Protein AF-A0A7K0GWY6-F1 (afdb_monomer)

Secondary structure (DSSP, 8-state):
-HHHHHHHHHS---PPTTSS-TTS-HHHHHHHHHHHHHTT--SHHHHHHHHHHS-HHHHHHTTTS--

Radius of gyration: 12.94 Å; Cα contacts (8 Å, |Δi|>4): 37; chains: 1; bounding box: 30×34×26 Å

pLDDT: mean 81.4, std 14.71, range [42.91, 96.69]

Structure (mmCIF, N/CA/C/O backbone):
data_AF-A0A7K0GWY6-F1
#
_entry.id   AF-A0A7K0GWY6-F1
#
loop_
_atom_site.group_PDB
_atom_site.id
_atom_site.type_symbol
_atom_site.label_atom_id
_atom_site.label_alt_id
_atom_site.label_comp_id
_atom_site.label_asym_id
_atom_site.label_entity_id
_atom_site.label_seq_id
_atom_site.pdbx_PDB_ins_code
_atom_site.Cartn_x
_atom_site.Cartn_y
_atom_site.Cartn_z
_atom_site.occupancy
_atom_site.B_iso_or_equiv
_atom_site.auth_seq_id
_atom_site.auth_comp_id
_atom_site.auth_asym_id
_atom_site.auth_atom_id
_atom_site.pdbx_PDB_model_num
ATOM 1 N N . MET A 1 1 ? -8.572 -12.155 -2.151 1.00 79.44 1 MET A N 1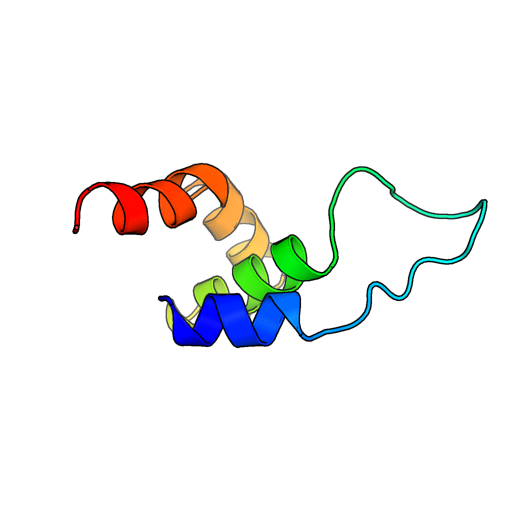
ATOM 2 C CA . MET A 1 1 ? -7.219 -11.558 -2.176 1.00 79.44 1 MET A CA 1
ATOM 3 C C . MET A 1 1 ? -6.566 -11.614 -3.558 1.00 79.44 1 MET A C 1
ATOM 5 O O . MET A 1 1 ? -6.024 -10.598 -3.973 1.00 79.44 1 MET A O 1
ATOM 9 N N . LYS A 1 2 ? -6.711 -12.708 -4.323 1.00 84.25 2 LYS A N 1
ATOM 10 C CA . LYS A 1 2 ? -6.218 -12.842 -5.712 1.00 84.25 2 LYS A CA 1
ATOM 11 C C . LYS A 1 2 ? -6.469 -11.628 -6.629 1.00 84.25 2 LYS A C 1
ATOM 13 O O . LYS A 1 2 ? -5.515 -11.055 -7.135 1.00 84.25 2 LYS A O 1
ATOM 18 N N . HIS A 1 3 ? -7.716 -11.173 -6.767 1.00 89.31 3 HIS A N 1
ATOM 19 C CA . HIS A 1 3 ? -8.034 -10.023 -7.631 1.00 89.31 3 HIS A CA 1
ATOM 20 C C . HIS A 1 3 ? -7.434 -8.696 -7.154 1.00 89.31 3 HIS A C 1
ATOM 22 O O . HIS A 1 3 ? -7.045 -7.862 -7.966 1.00 89.31 3 HIS A O 1
ATOM 28 N N . LEU A 1 4 ? -7.320 -8.496 -5.836 1.00 89.00 4 LEU A N 1
ATOM 29 C CA . LEU A 1 4 ? -6.662 -7.309 -5.289 1.00 89.00 4 LEU A CA 1
ATOM 30 C C . LEU A 1 4 ? -5.163 -7.329 -5.605 1.00 89.00 4 LEU A C 1
ATOM 32 O O . LEU A 1 4 ? -4.597 -6.299 -5.956 1.00 89.00 4 LEU A O 1
ATOM 36 N N . ARG A 1 5 ? -4.534 -8.506 -5.518 1.00 87.12 5 ARG A N 1
ATOM 37 C CA . ARG A 1 5 ? -3.142 -8.710 -5.916 1.00 87.12 5 ARG A CA 1
ATOM 38 C C . ARG A 1 5 ? -2.947 -8.429 -7.404 1.00 87.12 5 ARG A C 1
ATOM 40 O O . ARG A 1 5 ? -2.104 -7.605 -7.731 1.00 87.12 5 ARG A O 1
ATOM 47 N N . GLU A 1 6 ? -3.757 -9.038 -8.271 1.00 92.50 6 GLU A N 1
ATOM 48 C CA . GLU A 1 6 ? -3.738 -8.789 -9.722 1.00 92.50 6 GLU A CA 1
ATOM 49 C C . GLU A 1 6 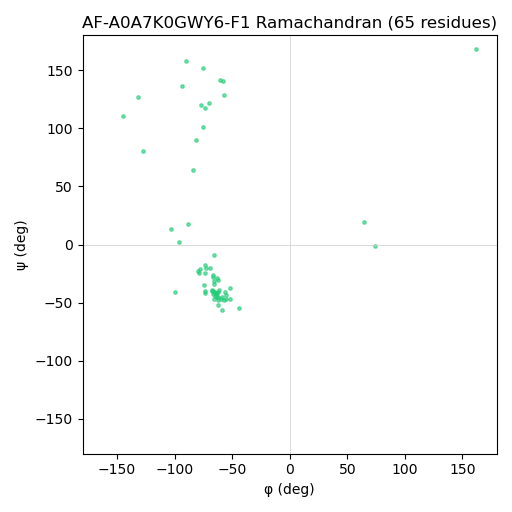? -3.844 -7.287 -10.018 1.00 92.50 6 GLU A C 1
ATOM 51 O O . GLU A 1 6 ? -3.015 -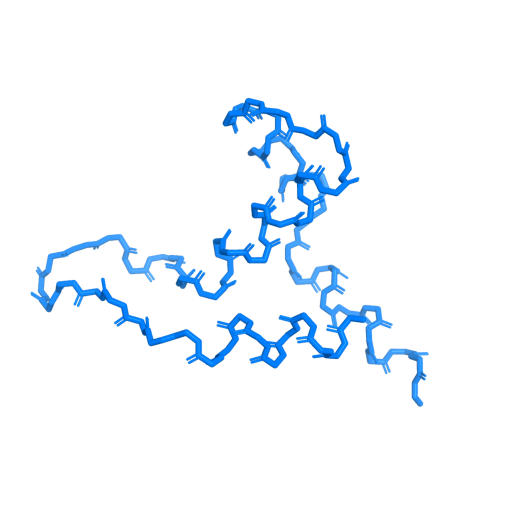6.737 -10.745 1.00 92.50 6 GLU A O 1
ATOM 56 N N . PHE A 1 7 ? -4.781 -6.599 -9.358 1.00 92.94 7 PHE A N 1
ATOM 57 C CA . PHE A 1 7 ? -4.937 -5.154 -9.469 1.00 92.94 7 PHE A CA 1
ATOM 58 C C . PHE A 1 7 ? -3.671 -4.389 -9.060 1.00 92.94 7 PHE A C 1
ATOM 60 O O . PHE A 1 7 ? -3.149 -3.633 -9.877 1.00 92.94 7 PHE A O 1
ATOM 67 N N . VAL A 1 8 ? -3.132 -4.579 -7.848 1.00 91.69 8 VAL A N 1
ATOM 68 C CA . VAL A 1 8 ? -1.960 -3.793 -7.410 1.00 91.69 8 VAL A CA 1
ATOM 69 C C . VAL A 1 8 ? -0.706 -4.102 -8.229 1.00 91.69 8 VAL A C 1
ATOM 71 O O . VAL A 1 8 ? 0.087 -3.194 -8.457 1.00 91.69 8 VAL A O 1
ATOM 74 N N . THR A 1 9 ? -0.551 -5.339 -8.716 1.00 90.25 9 THR A N 1
ATOM 75 C CA . THR A 1 9 ? 0.566 -5.729 -9.595 1.00 90.25 9 THR A CA 1
ATOM 76 C C . THR A 1 9 ? 0.426 -5.179 -11.012 1.00 90.25 9 THR A C 1
ATOM 78 O O . THR A 1 9 ? 1.427 -5.007 -11.701 1.00 90.25 9 THR A O 1
ATOM 81 N N . SER A 1 10 ? -0.801 -4.886 -11.459 1.00 93.69 10 SER A N 1
ATOM 82 C CA . SER A 1 10 ? -1.046 -4.287 -12.776 1.00 93.69 10 SER A CA 1
ATOM 83 C C . SER A 1 10 ? -0.659 -2.807 -12.841 1.00 93.69 10 SER A C 1
ATOM 85 O O . SER A 1 10 ? -0.494 -2.265 -13.933 1.00 93.69 10 SER A O 1
ATOM 87 N N . VAL A 1 11 ? -0.502 -2.145 -11.687 1.00 90.88 11 VAL A N 1
ATOM 88 C CA . VAL A 1 11 ? -0.122 -0.732 -11.623 1.00 90.88 11 VAL A CA 1
ATOM 89 C C . VAL A 1 11 ? 1.378 -0.591 -11.908 1.00 90.88 11 VAL A C 1
ATOM 91 O O . VAL A 1 11 ? 2.189 -1.123 -11.148 1.00 90.88 11 VAL A O 1
ATOM 94 N N . PRO A 1 12 ? 1.783 0.157 -12.954 1.00 89.19 12 PRO A N 1
ATOM 95 C CA . PRO A 1 12 ? 3.194 0.371 -13.251 1.00 89.19 12 PRO A CA 1
ATOM 96 C C . PRO A 1 12 ? 3.922 1.072 -12.101 1.00 89.19 12 PRO A C 1
ATOM 98 O O . PRO A 1 12 ? 3.402 1.997 -11.479 1.00 89.19 12 PRO A O 1
ATOM 101 N N . GLU A 1 13 ? 5.160 0.666 -11.834 1.00 85.56 13 GLU A N 1
ATOM 102 C CA . GLU A 1 13 ? 5.990 1.285 -10.802 1.00 85.56 13 GLU A CA 1
ATOM 103 C C . GLU A 1 13 ? 6.523 2.647 -11.293 1.00 85.56 13 GLU A C 1
ATOM 105 O O . GLU A 1 13 ? 7.496 2.731 -12.043 1.00 85.56 13 GLU A O 1
ATOM 110 N N . TYR A 1 14 ? 5.900 3.739 -10.845 1.00 77.38 14 TYR A N 1
ATOM 111 C CA . TYR A 1 14 ? 6.294 5.110 -11.193 1.00 77.38 14 TYR A CA 1
ATOM 112 C C . TYR A 1 14 ? 7.421 5.630 -10.290 1.00 77.38 14 TYR A C 1
ATOM 114 O O . TYR A 1 14 ? 7.249 6.579 -9.521 1.00 77.38 14 TYR A O 1
ATOM 122 N N . ARG A 1 15 ? 8.602 5.012 -10.361 1.00 73.44 15 ARG A N 1
ATOM 123 C CA . ARG A 1 15 ? 9.792 5.511 -9.656 1.00 73.44 15 ARG A CA 1
ATOM 124 C C . ARG A 1 15 ? 10.616 6.413 -10.558 1.00 73.44 15 ARG A C 1
ATOM 126 O O . ARG A 1 15 ? 10.896 6.083 -11.705 1.00 73.44 15 ARG A O 1
ATOM 133 N N . ARG A 1 16 ? 11.078 7.538 -10.010 1.00 73.94 16 ARG A N 1
ATOM 134 C CA . ARG A 1 16 ? 12.098 8.356 -10.672 1.00 73.94 16 ARG A CA 1
ATOM 135 C C . ARG A 1 16 ? 13.432 7.610 -10.633 1.00 73.94 16 ARG A C 1
ATOM 137 O O . ARG A 1 16 ? 13.946 7.294 -9.559 1.00 73.94 16 ARG A O 1
ATOM 144 N N . THR A 1 17 ? 14.005 7.343 -11.800 1.00 70.00 17 THR A N 1
ATOM 145 C CA . THR A 1 17 ? 15.331 6.730 -11.924 1.00 70.00 17 THR A CA 1
ATOM 146 C C . THR A 1 17 ? 16.371 7.575 -11.184 1.00 70.00 17 THR A C 1
ATOM 148 O O . THR A 1 17 ? 16.430 8.791 -11.357 1.00 70.00 17 THR A O 1
ATOM 151 N N . GLY A 1 18 ? 17.165 6.948 -10.3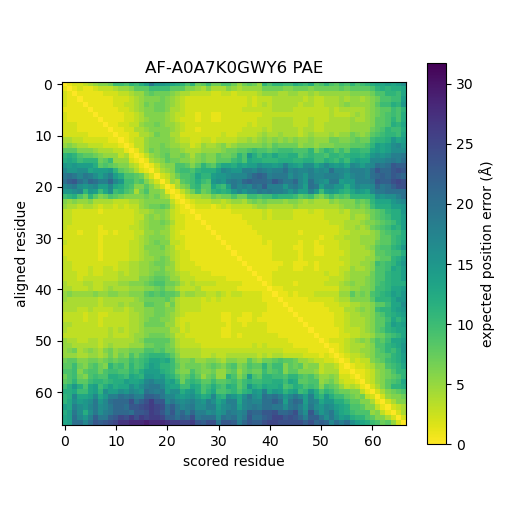11 1.00 65.81 18 GLY A N 1
ATOM 152 C CA . GLY A 1 18 ? 18.254 7.608 -9.579 1.00 65.81 18 GLY A CA 1
ATOM 153 C C . GLY A 1 18 ? 17.845 8.538 -8.425 1.00 65.81 18 GLY A C 1
ATOM 154 O O . GLY A 1 18 ? 18.724 9.079 -7.760 1.00 65.81 18 GLY A O 1
ATOM 155 N N . LYS A 1 19 ? 16.545 8.726 -8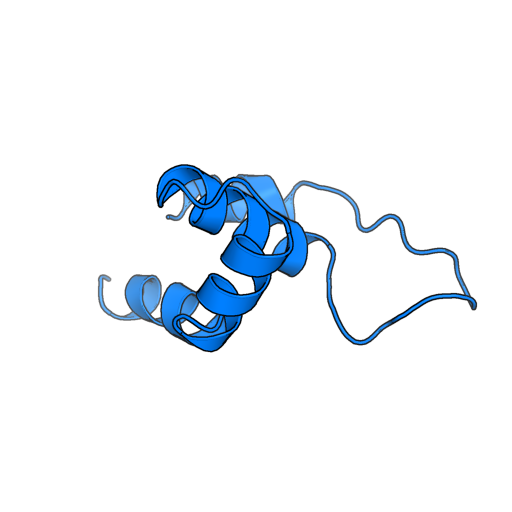.144 1.00 67.94 19 LYS A N 1
ATOM 156 C CA . LYS A 1 19 ? 16.054 9.506 -6.990 1.00 67.94 19 LYS A CA 1
ATOM 157 C C . LYS A 1 19 ? 14.777 8.892 -6.414 1.00 67.94 19 LYS A C 1
ATOM 159 O O . LYS A 1 19 ? 13.715 8.999 -7.017 1.00 67.94 19 LYS A O 1
ATOM 164 N N . GLY A 1 20 ? 14.844 8.321 -5.212 1.00 61.50 20 GLY A N 1
ATOM 165 C CA . GLY A 1 20 ? 13.653 7.834 -4.512 1.00 61.50 20 GLY A CA 1
ATOM 166 C C . GLY A 1 20 ? 13.950 6.839 -3.394 1.00 61.50 20 GLY A C 1
ATOM 167 O O . GLY A 1 20 ? 15.061 6.335 -3.262 1.00 61.50 20 GLY A O 1
ATOM 168 N N . ASN A 1 21 ? 12.935 6.554 -2.578 1.00 60.16 21 ASN A N 1
ATOM 169 C CA . ASN A 1 21 ? 13.012 5.556 -1.516 1.00 60.16 21 ASN A CA 1
ATOM 170 C C . ASN A 1 21 ? 12.788 4.154 -2.115 1.00 60.16 21 ASN A C 1
ATOM 172 O O . ASN A 1 21 ? 11.655 3.692 -2.210 1.00 60.16 21 ASN A O 1
ATOM 176 N N . PHE A 1 22 ? 13.860 3.475 -2.538 1.00 66.31 22 PHE A N 1
ATOM 177 C CA . PHE A 1 22 ? 13.783 2.135 -3.151 1.00 66.31 22 PHE A CA 1
ATOM 178 C C . PHE A 1 22 ? 13.298 1.035 -2.196 1.00 66.31 22 PHE A C 1
ATOM 180 O O . PHE A 1 22 ? 13.019 -0.080 -2.635 1.00 66.31 22 PHE A O 1
ATOM 187 N N . LYS A 1 23 ? 13.178 1.354 -0.902 1.00 76.62 23 LYS A N 1
ATOM 188 C CA . LYS A 1 23 ? 12.832 0.417 0.167 1.00 76.62 23 LYS A CA 1
ATOM 189 C C . LYS A 1 23 ? 11.438 -0.207 0.021 1.00 76.62 23 LYS A C 1
ATOM 191 O O . LYS A 1 23 ? 11.242 -1.323 0.487 1.00 76.62 23 LYS A O 1
ATOM 196 N N . HIS A 1 24 ? 10.480 0.486 -0.600 1.00 79.50 24 HIS A N 1
ATOM 197 C CA . HIS A 1 24 ? 9.080 0.043 -0.666 1.00 79.50 24 HIS A CA 1
ATOM 198 C C . HIS A 1 24 ? 8.532 0.139 -2.087 1.00 79.50 24 HIS A C 1
ATOM 200 O O . HIS A 1 24 ? 8.652 1.190 -2.721 1.00 79.50 24 HIS A O 1
ATOM 206 N N . LYS A 1 25 ? 7.963 -0.952 -2.608 1.00 84.50 25 LYS A N 1
ATOM 207 C CA . LYS A 1 25 ? 7.315 -0.981 -3.927 1.00 84.50 25 LYS A CA 1
ATOM 208 C C . LYS A 1 25 ? 5.955 -0.297 -3.902 1.00 84.50 25 LYS A C 1
ATOM 210 O O . LYS A 1 25 ? 5.293 -0.266 -2.865 1.00 84.50 25 LYS A O 1
ATOM 215 N N . LEU A 1 26 ? 5.542 0.251 -5.041 1.00 87.44 26 LEU A N 1
ATOM 216 C CA . LEU A 1 26 ? 4.225 0.863 -5.183 1.00 87.44 26 LEU A CA 1
ATOM 217 C C . LEU A 1 26 ? 3.118 -0.167 -4.942 1.00 87.44 26 LEU A C 1
ATOM 219 O O . LEU A 1 26 ? 2.158 0.151 -4.248 1.00 87.44 26 LEU A O 1
ATOM 223 N N . GLU A 1 27 ? 3.291 -1.403 -5.422 1.00 89.69 27 GLU A N 1
ATOM 224 C CA . GLU A 1 27 ? 2.349 -2.507 -5.173 1.00 89.69 27 GLU A CA 1
ATOM 225 C C . GLU A 1 27 ? 2.108 -2.734 -3.669 1.00 89.69 27 GLU A C 1
ATOM 227 O O . GLU A 1 27 ? 0.964 -2.830 -3.224 1.00 89.69 27 GLU A O 1
ATOM 232 N N . ASP A 1 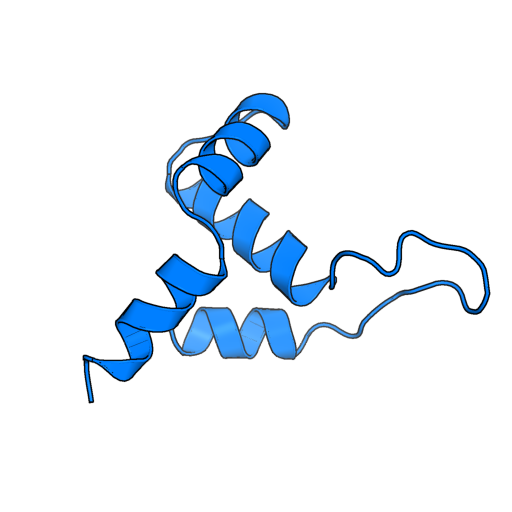28 ? 3.178 -2.712 -2.869 1.00 87.56 28 ASP A N 1
ATOM 233 C CA . ASP A 1 28 ? 3.131 -2.890 -1.416 1.00 87.56 28 ASP A CA 1
ATOM 234 C C . ASP A 1 28 ? 2.413 -1.719 -0.735 1.00 87.56 28 ASP A C 1
ATOM 236 O O . ASP A 1 28 ? 1.585 -1.906 0.158 1.00 87.56 28 ASP A O 1
ATOM 240 N N . ILE A 1 29 ? 2.704 -0.491 -1.172 1.00 89.62 29 ILE A N 1
ATOM 241 C CA . ILE A 1 29 ? 2.074 0.723 -0.640 1.00 89.62 29 ILE A CA 1
ATOM 242 C C . ILE A 1 29 ? 0.574 0.732 -0.955 1.00 89.62 29 ILE A C 1
ATOM 244 O O . ILE A 1 29 ? -0.234 1.037 -0.076 1.00 89.62 29 ILE A O 1
ATOM 248 N N . LEU A 1 30 ? 0.190 0.382 -2.184 1.00 92.12 30 LEU A N 1
ATOM 249 C CA . LEU A 1 30 ? -1.211 0.300 -2.594 1.00 92.12 30 LEU A CA 1
ATOM 250 C C . LEU A 1 30 ? -1.955 -0.774 -1.801 1.00 92.12 30 LEU A C 1
ATOM 252 O O . LEU A 1 30 ? -3.036 -0.498 -1.281 1.00 92.12 30 LEU A O 1
ATOM 256 N N . MET A 1 31 ? -1.353 -1.955 -1.640 1.00 91.62 31 MET A N 1
ATOM 257 C CA . MET A 1 31 ? -1.907 -3.030 -0.818 1.00 91.62 31 MET A CA 1
ATOM 258 C C . MET A 1 31 ? -2.142 -2.557 0.625 1.00 91.62 31 MET A C 1
ATOM 260 O O . MET A 1 31 ? -3.243 -2.717 1.153 1.00 91.62 31 MET A O 1
ATOM 264 N N . LEU A 1 32 ? -1.154 -1.902 1.246 1.00 91.38 32 LEU A N 1
ATOM 265 C CA . LEU A 1 32 ? -1.276 -1.365 2.605 1.00 91.38 32 LEU A CA 1
ATOM 266 C C . LEU A 1 32 ? -2.415 -0.348 2.730 1.00 91.38 32 LEU A C 1
ATOM 268 O O . LEU A 1 32 ? -3.208 -0.417 3.670 1.00 91.38 32 LEU A O 1
ATOM 272 N N . VAL A 1 33 ? -2.498 0.602 1.798 1.00 93.62 33 VAL A N 1
ATOM 273 C CA . VAL A 1 33 ? -3.518 1.655 1.837 1.00 93.62 33 VAL A CA 1
ATOM 274 C C . VAL A 1 33 ? -4.911 1.062 1.653 1.00 93.62 33 VAL A C 1
ATOM 276 O O . VAL A 1 33 ? -5.802 1.393 2.430 1.00 93.62 33 VAL A O 1
ATOM 279 N N . ILE A 1 34 ? -5.110 0.174 0.676 1.00 93.62 34 ILE A N 1
ATOM 280 C CA . ILE A 1 34 ? -6.421 -0.435 0.411 1.00 93.62 34 ILE A CA 1
ATOM 281 C C . ILE A 1 34 ? -6.881 -1.250 1.621 1.00 93.62 34 ILE A C 1
ATOM 283 O O . ILE A 1 34 ? -8.000 -1.064 2.098 1.00 93.62 34 ILE A O 1
ATOM 287 N N . LEU A 1 35 ? -6.012 -2.097 2.174 1.00 91.81 35 LEU A N 1
ATOM 288 C CA . LEU A 1 35 ? -6.355 -2.919 3.334 1.00 91.81 35 LEU A CA 1
ATOM 289 C C . LEU A 1 35 ? -6.598 -2.080 4.589 1.00 91.81 35 LEU A C 1
ATOM 291 O O . LEU A 1 35 ? -7.559 -2.344 5.312 1.00 91.81 35 LEU A O 1
ATOM 295 N N . GLY A 1 36 ? -5.797 -1.039 4.822 1.00 93.62 36 GLY A N 1
ATOM 296 C CA . GLY A 1 36 ? -6.037 -0.091 5.908 1.00 93.62 36 GLY A CA 1
ATOM 297 C C . GLY A 1 36 ? -7.403 0.586 5.771 1.00 93.62 36 GLY A C 1
ATOM 298 O O . GLY A 1 36 ? -8.172 0.633 6.728 1.00 93.62 36 GLY A O 1
ATOM 299 N N . ARG A 1 37 ? -7.760 1.037 4.562 1.00 94.81 37 ARG A N 1
ATOM 300 C CA . ARG A 1 37 ? -9.059 1.673 4.285 1.00 94.81 37 ARG A CA 1
ATOM 301 C C . ARG A 1 37 ? -10.234 0.718 4.490 1.00 94.81 37 ARG A C 1
ATOM 303 O O . ARG A 1 37 ? -11.220 1.113 5.106 1.00 94.81 37 ARG A O 1
ATOM 310 N N . LEU A 1 38 ? -10.117 -0.535 4.045 1.00 92.88 38 LEU A N 1
ATOM 311 C CA . LEU A 1 38 ? -11.126 -1.574 4.290 1.00 92.88 38 LEU A CA 1
ATOM 312 C C . LEU A 1 38 ? -11.303 -1.867 5.791 1.00 92.88 38 LEU A C 1
ATOM 314 O O . LEU A 1 38 ? -12.409 -2.163 6.233 1.00 92.88 38 LEU A O 1
ATOM 318 N N . ASN A 1 39 ? -10.242 -1.703 6.585 1.00 91.31 39 ASN A N 1
ATOM 319 C CA . ASN A 1 39 ? -10.262 -1.818 8.047 1.00 91.31 39 ASN A CA 1
ATOM 320 C C . ASN A 1 39 ? -10.592 -0.499 8.769 1.00 91.31 39 ASN A C 1
ATOM 322 O O . ASN A 1 39 ? -10.356 -0.375 9.970 1.00 91.31 39 ASN A O 1
ATOM 326 N N . LYS A 1 40 ? -11.172 0.480 8.060 1.00 95.25 40 LYS A N 1
ATOM 327 C CA . LYS A 1 40 ? -11.606 1.779 8.602 1.00 95.25 40 LYS A CA 1
ATOM 328 C C . LYS A 1 40 ? -10.467 2.666 9.130 1.00 95.25 40 LYS A C 1
ATOM 330 O O . LYS A 1 40 ? -10.737 3.616 9.856 1.00 95.25 40 LYS A O 1
ATOM 335 N N . CYS A 1 41 ? -9.214 2.426 8.739 1.00 96.19 41 CYS A N 1
ATOM 336 C CA . CYS A 1 41 ? -8.119 3.368 8.977 1.00 96.19 41 CYS A CA 1
ATOM 337 C C . CYS A 1 41 ? -8.267 4.568 8.028 1.00 96.19 41 CYS A C 1
ATOM 339 O O . CYS A 1 41 ? -8.208 4.412 6.803 1.00 96.19 41 CYS A O 1
ATOM 341 N N . ILE A 1 42 ? -8.461 5.772 8.571 1.00 93.44 42 ILE A N 1
ATOM 342 C CA . ILE A 1 42 ? -8.746 6.982 7.787 1.00 93.44 42 ILE A CA 1
ATOM 343 C C . ILE A 1 42 ? -7.490 7.836 7.603 1.00 93.44 42 ILE A C 1
ATOM 345 O O . ILE A 1 42 ? -7.242 8.392 6.526 1.00 93.44 42 ILE A O 1
ATOM 349 N N . THR A 1 43 ? -6.694 7.953 8.654 1.00 96.69 43 THR A N 1
ATOM 350 C CA . THR A 1 43 ? -5.502 8.790 8.695 1.00 96.69 43 THR A CA 1
ATOM 351 C C . THR A 1 43 ? -4.267 8.018 8.245 1.00 96.69 43 THR A C 1
ATOM 353 O O . THR A 1 43 ? -4.189 6.790 8.324 1.00 96.69 43 THR A O 1
ATOM 356 N N . LYS A 1 44 ? -3.242 8.754 7.807 1.00 93.94 44 LYS A N 1
ATOM 357 C CA . LYS A 1 44 ? -1.931 8.167 7.504 1.00 93.94 44 LYS A CA 1
ATOM 358 C C . LYS A 1 44 ? -1.368 7.410 8.710 1.00 93.94 44 LYS A C 1
ATOM 360 O O . LYS A 1 44 ? -0.808 6.336 8.534 1.00 93.94 44 LYS A O 1
ATOM 365 N N . THR A 1 45 ? -1.515 7.961 9.912 1.00 96.56 45 THR A N 1
ATOM 366 C CA . THR A 1 45 ? -1.012 7.349 11.147 1.00 96.56 45 THR A CA 1
ATOM 367 C C . THR A 1 45 ? -1.676 6.004 11.412 1.00 96.56 45 THR A C 1
ATOM 369 O O . THR A 1 45 ? -0.972 5.032 11.667 1.00 96.56 45 THR A O 1
ATOM 372 N N . GLU A 1 46 ? -2.999 5.914 11.267 1.00 96.00 46 GLU A N 1
ATOM 373 C CA . GLU A 1 46 ? -3.729 4.650 11.430 1.00 96.00 46 GLU A CA 1
ATOM 374 C C . GLU A 1 46 ? -3.302 3.607 10.393 1.00 96.00 46 GLU A C 1
ATOM 376 O O . GLU A 1 46 ? -3.098 2.451 10.744 1.00 96.00 46 GLU A O 1
ATOM 381 N N . ILE A 1 47 ? -3.105 4.007 9.132 1.00 94.00 47 ILE A N 1
ATOM 382 C CA . ILE A 1 47 ? -2.641 3.097 8.072 1.00 94.00 47 ILE A CA 1
ATOM 383 C C . ILE A 1 47 ? -1.217 2.596 8.360 1.00 94.00 47 ILE A C 1
ATOM 385 O O . ILE A 1 47 ? -0.917 1.419 8.165 1.00 94.00 47 ILE A O 1
ATOM 389 N N . LEU A 1 48 ? -0.329 3.468 8.845 1.00 92.50 48 LEU A N 1
ATOM 390 C CA . LEU A 1 48 ? 1.024 3.066 9.232 1.00 92.50 48 LEU A CA 1
ATOM 391 C C . LEU A 1 48 ? 1.005 2.102 10.422 1.00 92.50 48 LEU A C 1
ATOM 393 O O . LEU A 1 48 ? 1.749 1.124 10.420 1.00 92.50 48 LEU A O 1
ATOM 397 N N . GLU A 1 49 ? 0.156 2.354 11.416 1.00 94.12 49 GLU A N 1
ATOM 398 C CA . GLU A 1 49 ? 0.021 1.480 12.581 1.00 94.12 49 GLU A CA 1
ATOM 399 C C . GLU A 1 49 ? -0.592 0.126 12.207 1.00 94.12 49 GLU A C 1
ATOM 401 O O . GLU A 1 49 ? -0.107 -0.922 12.635 1.00 94.12 49 GLU A O 1
ATOM 406 N N . PHE A 1 50 ? -1.578 0.128 11.307 1.00 91.94 50 PHE A N 1
ATOM 407 C CA . PHE A 1 50 ? -2.118 -1.082 10.697 1.00 91.94 50 PHE A CA 1
ATOM 408 C C . PHE A 1 50 ? -1.016 -1.911 10.025 1.00 91.94 50 PHE A C 1
ATOM 410 O O . PHE A 1 50 ? -0.916 -3.107 10.283 1.00 91.94 50 PHE A O 1
ATOM 417 N N . GLY A 1 51 ? -0.140 -1.281 9.234 1.00 90.00 51 GLY A N 1
ATOM 418 C CA . GLY A 1 51 ? 0.964 -1.966 8.552 1.00 90.00 51 GLY A CA 1
ATOM 419 C C . GLY A 1 51 ? 2.037 -2.537 9.482 1.00 90.00 51 GLY A C 1
ATOM 420 O O . GLY A 1 51 ? 2.685 -3.521 9.129 1.00 90.00 51 GLY A O 1
ATOM 421 N N . LYS A 1 52 ? 2.221 -1.966 10.679 1.00 90.50 52 LYS A N 1
ATOM 422 C CA . LYS A 1 52 ? 3.090 -2.553 11.714 1.00 90.50 52 LYS A CA 1
ATOM 423 C C . LYS A 1 52 ? 2.451 -3.782 12.355 1.00 90.50 52 LYS A C 1
ATOM 425 O O . LYS A 1 52 ? 3.147 -4.756 12.624 1.00 90.50 52 LYS A O 1
ATOM 430 N N . ARG A 1 53 ? 1.138 -3.728 12.602 1.00 89.12 53 ARG A N 1
ATOM 431 C CA . ARG A 1 53 ? 0.375 -4.818 13.228 1.00 89.12 53 ARG A CA 1
ATOM 432 C C . ARG A 1 53 ? 0.137 -5.988 12.274 1.00 89.12 53 ARG A C 1
ATOM 434 O O . ARG A 1 53 ? 0.172 -7.137 12.702 1.00 89.12 53 ARG A O 1
ATOM 441 N N . TYR A 1 54 ? -0.059 -5.690 10.993 1.00 85.44 54 TYR A N 1
ATOM 442 C CA . TYR A 1 54 ? -0.276 -6.655 9.920 1.00 85.44 54 TYR A CA 1
ATOM 443 C C . TYR A 1 54 ? 0.709 -6.384 8.778 1.00 85.44 54 TYR A C 1
ATOM 445 O O . TYR A 1 54 ? 0.361 -5.741 7.785 1.00 85.44 54 TYR A O 1
ATOM 453 N N . PRO A 1 55 ? 1.961 -6.853 8.902 1.00 79.62 55 PRO A N 1
ATOM 454 C CA . PRO A 1 55 ? 2.934 -6.720 7.835 1.00 79.62 55 PRO A CA 1
ATOM 455 C C . PRO A 1 55 ? 2.438 -7.369 6.543 1.00 79.62 55 PRO A C 1
ATOM 457 O O . PRO A 1 55 ? 1.880 -8.467 6.563 1.00 79.62 55 PRO A O 1
ATOM 460 N N . ILE A 1 56 ? 2.712 -6.731 5.406 1.00 72.56 56 ILE A N 1
ATOM 461 C CA . ILE A 1 56 ? 2.300 -7.201 4.073 1.00 72.56 56 ILE A CA 1
ATOM 462 C C . ILE A 1 56 ? 2.693 -8.661 3.811 1.00 72.56 56 ILE A C 1
ATOM 464 O O . ILE A 1 56 ? 1.906 -9.40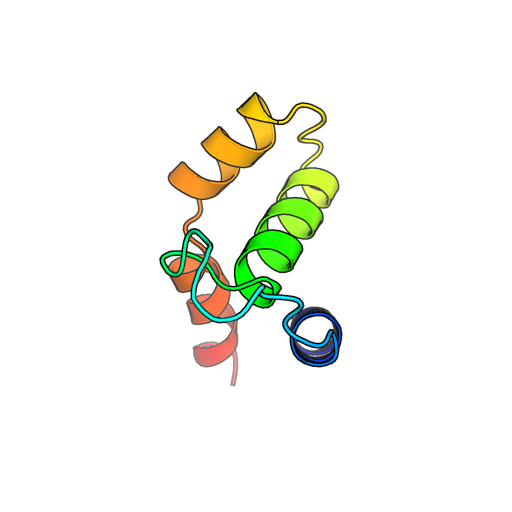6 3.239 1.00 72.56 56 ILE A O 1
ATOM 468 N N . TRP A 1 57 ? 3.859 -9.120 4.279 1.00 69.94 57 TRP A N 1
ATOM 469 C CA . TRP A 1 57 ? 4.261 -10.523 4.118 1.00 69.94 57 TRP A CA 1
ATOM 470 C C . TRP A 1 57 ? 3.385 -11.509 4.909 1.00 69.94 57 TRP A C 1
ATOM 472 O O . TRP A 1 57 ? 3.249 -12.653 4.493 1.00 69.94 57 TRP A O 1
ATOM 482 N N . ILE A 1 58 ? 2.783 -11.092 6.030 1.00 65.00 58 ILE A N 1
ATOM 483 C CA . ILE A 1 58 ? 1.838 -11.918 6.802 1.00 65.00 58 ILE A CA 1
ATOM 484 C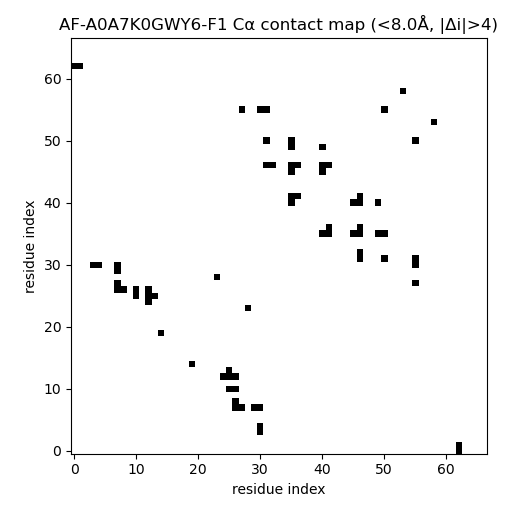 C . ILE A 1 58 ? 0.506 -12.007 6.062 1.00 65.00 58 ILE A C 1
ATOM 486 O O . ILE A 1 58 ? -0.067 -13.087 5.958 1.00 65.00 58 ILE A O 1
ATOM 490 N N . ILE A 1 59 ? 0.057 -10.887 5.496 1.00 65.19 59 ILE A N 1
ATOM 491 C CA . ILE A 1 59 ? -1.162 -10.819 4.683 1.00 65.19 59 ILE A CA 1
ATOM 492 C C . ILE A 1 59 ? -1.014 -11.700 3.436 1.00 65.19 59 ILE A C 1
ATOM 494 O O . ILE A 1 59 ? -1.919 -12.450 3.090 1.00 65.19 59 ILE A O 1
ATOM 498 N N . ASN A 1 60 ? 0.164 -11.676 2.814 1.00 61.03 60 ASN A N 1
ATOM 499 C CA . ASN A 1 60 ? 0.478 -12.496 1.647 1.00 61.03 60 ASN A CA 1
ATOM 500 C C . ASN A 1 60 ? 0.588 -14.001 1.958 1.00 61.03 60 ASN A C 1
ATOM 502 O O . ASN A 1 60 ? 0.454 -14.803 1.043 1.00 61.03 60 ASN A O 1
ATOM 506 N N . ARG A 1 61 ? 0.812 -14.401 3.219 1.00 56.41 61 ARG A N 1
ATOM 507 C CA . ARG A 1 61 ? 0.966 -15.816 3.610 1.00 56.41 61 ARG A CA 1
ATOM 508 C C . ARG A 1 61 ? -0.373 -16.563 3.713 1.00 56.41 61 ARG A C 1
ATOM 510 O O . ARG A 1 61 ? -0.394 -17.785 3.637 1.00 56.41 61 ARG A O 1
ATOM 517 N N . GLN A 1 62 ? -1.493 -15.856 3.879 1.00 51.72 62 GLN A N 1
ATOM 518 C CA . GLN A 1 62 ? -2.820 -16.485 3.980 1.00 51.72 62 GLN A CA 1
ATOM 519 C C . GLN A 1 62 ? -3.345 -17.032 2.644 1.00 51.72 62 GLN A C 1
ATOM 521 O O . GLN A 1 62 ? -4.177 -17.933 2.664 1.00 51.72 62 GLN A O 1
ATOM 526 N N . ASP A 1 63 ? -2.824 -16.562 1.508 1.00 50.66 63 ASP A N 1
ATOM 527 C CA . ASP A 1 63 ? -3.178 -17.098 0.187 1.00 50.66 63 ASP A CA 1
ATOM 528 C C . ASP A 1 63 ? -2.451 -18.422 -0.138 1.00 50.66 63 ASP A C 1
ATOM 530 O O . ASP A 1 63 ? -2.973 -19.219 -0.910 1.00 50.66 63 ASP A O 1
ATOM 534 N N . GLU A 1 64 ? -1.285 -18.697 0.466 1.00 49.91 64 GLU A N 1
ATOM 535 C CA . GLU A 1 64 ? -0.521 -19.939 0.225 1.00 49.91 64 GLU A CA 1
ATOM 536 C C . GLU A 1 64 ? -1.057 -21.150 1.003 1.00 49.91 64 GLU A C 1
ATOM 538 O O . GLU A 1 64 ? -0.833 -22.279 0.586 1.00 49.91 64 GLU A O 1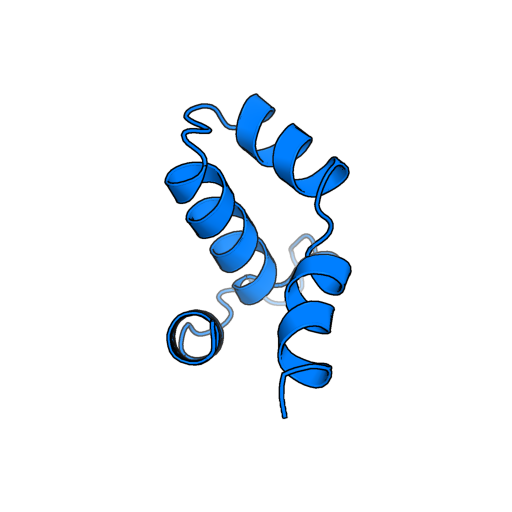
ATOM 543 N N . MET A 1 65 ? -1.780 -20.943 2.112 1.00 47.50 65 MET A N 1
ATOM 544 C CA . MET A 1 65 ? -2.364 -22.043 2.904 1.00 47.50 65 MET A CA 1
ATOM 545 C C . MET A 1 65 ? -3.835 -22.336 2.571 1.00 47.50 65 MET A C 1
ATOM 547 O O . MET A 1 65 ? -4.453 -23.175 3.221 1.00 47.50 65 MET A O 1
ATOM 551 N N . ALA A 1 66 ? -4.411 -21.618 1.603 1.00 51.97 66 ALA A N 1
ATOM 552 C CA . ALA A 1 66 ? -5.793 -21.790 1.151 1.00 51.97 66 ALA A CA 1
ATOM 553 C C . ALA A 1 66 ? -5.898 -22.549 -0.188 1.00 51.97 66 ALA A C 1
ATOM 555 O O . ALA A 1 66 ? -6.966 -22.540 -0.802 1.00 51.97 66 ALA A O 1
ATOM 556 N N . ASN A 1 67 ? -4.806 -23.182 -0.634 1.00 42.91 67 ASN A N 1
ATOM 557 C CA . ASN A 1 67 ? -4.733 -23.989 -1.852 1.00 42.91 67 ASN A CA 1
ATOM 558 C C . ASN A 1 67 ? -4.119 -25.362 -1.570 1.00 42.91 67 ASN A C 1
ATOM 560 O O . ASN A 1 67 ? -3.070 -25.395 -0.890 1.00 42.91 67 ASN A O 1
#

Solvent-accessible surface area (backbone atoms only — not comparable to full-atom values): 4158 Å² total; per-residue (Å²): 108,68,69,60,49,55,53,36,68,67,53,78,78,89,69,59,85,97,53,78,75,83,88,61,54,61,42,57,52,49,49,45,51,53,54,21,45,75,70,69,32,82,48,72,66,48,29,52,52,45,42,71,77,54,37,68,71,62,65,60,49,60,65,67,75,73,110

Foldseek 3Di:
DVVLLVVLVPDDFPDDPPDDDPPDTSSQVSVLVVVQVVVVNDDPVSSVVSCVVQPPVNVVVVVVVVD

Sequence (67 aa):
MKHLREFVTSVPEYRRTGKGNFKHKLEDILMLVILGRLNKCITKTEILEFGKRYPIWIINRQDEMAN

Mean predicted aligned error: 6.86 Å

Organism: Parabacteroides distasonis (NCBI:txid823)